Protein AF-A0A381YJD2-F1 (afdb_monomer_lite)

Organism: NCBI:txid408172

Secondary structure (DSSP, 8-state):
------SS-HHHHPPPTTSPPPP--HHHHHHHHHHHHHHHHHHHTT---EEEE-THHHHTTTHHHHHHHHHTTS-SEEEE-HHHHHHHHHHHHH--

Foldseek 3Di:
DDDPDDPDFLVRQADDLPDDDDDDDPVVVVVVVVVQVVLVVCVVVVHAAEEEDELVCVVNRCPNVVVVCCVVVSHVYYHYDPNNVVSVCCCVPVSD

Structure (mmCIF, N/CA/C/O backbone):
data_AF-A0A381YJD2-F1
#
_entry.id   AF-A0A381YJD2-F1
#
loop_
_atom_site.group_PDB
_atom_site.id
_atom_site.type_symbol
_atom_site.label_atom_id
_atom_site.label_alt_id
_atom_site.label_comp_id
_atom_site.label_asym_id
_atom_site.label_entity_id
_atom_site.lab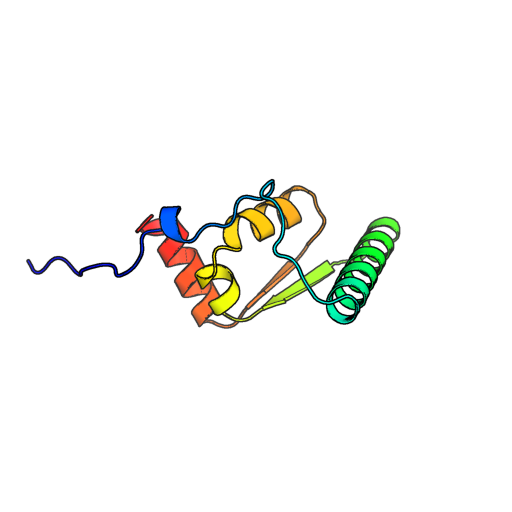el_seq_id
_atom_site.pdbx_PDB_ins_code
_atom_site.Cartn_x
_atom_site.Cartn_y
_atom_site.Cartn_z
_atom_site.occupancy
_atom_site.B_iso_or_equiv
_atom_site.auth_seq_id
_atom_site.auth_comp_id
_atom_site.auth_asym_id
_atom_site.auth_atom_id
_atom_site.pdbx_PDB_model_num
ATOM 1 N N . MET A 1 1 ? 14.271 -8.211 -36.587 1.00 37.06 1 MET A N 1
ATOM 2 C CA . MET A 1 1 ? 13.516 -7.585 -35.478 1.00 37.06 1 MET A CA 1
ATOM 3 C C . MET A 1 1 ? 14.471 -7.344 -34.320 1.00 37.06 1 MET A C 1
ATOM 5 O O . MET A 1 1 ? 15.051 -8.302 -33.823 1.00 37.06 1 MET A O 1
ATOM 9 N N . ALA A 1 2 ? 14.711 -6.085 -33.953 1.00 48.81 2 ALA A N 1
ATOM 10 C CA . ALA A 1 2 ? 15.603 -5.740 -32.849 1.00 48.81 2 ALA A CA 1
ATOM 11 C C . ALA A 1 2 ? 14.922 -6.091 -31.516 1.00 48.81 2 ALA A C 1
ATOM 13 O O . ALA A 1 2 ? 13.892 -5.513 -31.177 1.00 48.81 2 ALA A O 1
ATOM 14 N N . LYS A 1 3 ? 15.463 -7.067 -30.776 1.00 48.16 3 LYS A N 1
ATOM 15 C CA . LYS A 1 3 ? 15.010 -7.356 -29.410 1.00 48.16 3 LYS A CA 1
ATOM 16 C C . LYS A 1 3 ? 15.447 -6.199 -28.510 1.00 48.16 3 LYS A C 1
ATOM 18 O O . LYS A 1 3 ? 16.644 -5.945 -28.382 1.00 48.16 3 LYS A O 1
ATOM 23 N N . ARG A 1 4 ? 14.485 -5.499 -27.903 1.00 54.66 4 ARG A N 1
ATOM 24 C CA . ARG A 1 4 ? 14.745 -4.489 -26.868 1.00 54.66 4 ARG A CA 1
ATOM 25 C C . ARG A 1 4 ? 15.437 -5.197 -25.698 1.00 54.66 4 ARG A C 1
ATOM 27 O O . ARG A 1 4 ? 14.902 -6.166 -25.166 1.00 54.66 4 ARG A O 1
ATOM 34 N N . LYS A 1 5 ? 16.648 -4.764 -25.347 1.00 45.09 5 LYS A N 1
ATOM 35 C CA . LYS A 1 5 ? 17.35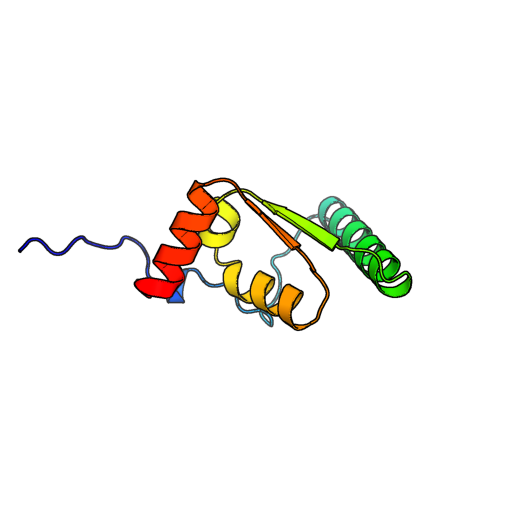2 -5.235 -24.148 1.00 45.09 5 LYS A CA 1
ATOM 36 C C . LYS A 1 5 ? 16.643 -4.627 -22.935 1.00 45.09 5 LYS A C 1
ATOM 38 O O . LYS A 1 5 ? 16.715 -3.413 -22.761 1.00 45.09 5 LYS A O 1
ATOM 43 N N . SER A 1 6 ? 15.935 -5.447 -22.159 1.00 52.66 6 SER A N 1
ATOM 44 C CA . SER A 1 6 ? 15.475 -5.040 -20.827 1.00 52.66 6 SER A CA 1
ATOM 45 C C . SER A 1 6 ? 16.702 -4.931 -19.920 1.00 52.66 6 SER A C 1
ATOM 47 O O . SER A 1 6 ? 17.605 -5.763 -20.015 1.00 52.66 6 SER A O 1
ATOM 49 N N . LEU A 1 7 ? 16.791 -3.857 -19.137 1.00 57.16 7 LEU A N 1
ATOM 50 C CA . LEU A 1 7 ? 17.952 -3.555 -18.285 1.00 57.16 7 LEU A CA 1
ATOM 51 C C . LEU A 1 7 ? 17.852 -4.209 -16.896 1.00 57.16 7 LEU A C 1
ATOM 53 O O . LEU A 1 7 ? 18.807 -4.125 -16.132 1.00 57.16 7 LEU A O 1
ATOM 57 N N . SER A 1 8 ? 16.723 -4.846 -16.583 1.00 50.56 8 SER A N 1
ATOM 58 C CA . SER A 1 8 ? 16.448 -5.492 -15.298 1.00 50.56 8 SER A CA 1
ATOM 59 C C . SER A 1 8 ? 15.269 -6.449 -15.442 1.00 50.56 8 SER A C 1
ATOM 61 O O . SER A 1 8 ? 14.261 -6.051 -16.022 1.00 50.56 8 SER A O 1
ATOM 63 N N . THR A 1 9 ? 15.375 -7.666 -14.917 1.00 57.06 9 THR A N 1
ATOM 64 C CA . THR A 1 9 ? 14.252 -8.618 -14.854 1.00 57.06 9 THR A CA 1
ATOM 65 C C . THR A 1 9 ? 13.435 -8.419 -13.578 1.00 57.06 9 THR A C 1
ATOM 67 O O . THR A 1 9 ? 13.912 -7.848 -12.597 1.00 57.06 9 THR A O 1
ATOM 70 N N . VAL A 1 10 ? 12.174 -8.851 -13.585 1.00 57.81 10 VAL A N 1
ATOM 71 C CA . VAL A 1 10 ? 11.251 -8.684 -12.448 1.00 57.81 10 VAL A CA 1
ATOM 72 C C . VAL A 1 10 ? 11.782 -9.409 -11.215 1.00 57.81 10 VAL A C 1
ATOM 74 O O . VAL A 1 10 ? 11.778 -8.860 -10.115 1.00 57.81 10 VAL A O 1
ATOM 77 N N . GLU A 1 11 ? 12.335 -10.600 -11.414 1.00 56.91 11 GLU A N 1
ATOM 78 C CA . GLU A 1 11 ? 12.920 -11.432 -10.368 1.00 56.91 11 GLU A CA 1
ATOM 79 C C . GLU A 1 11 ? 14.144 -10.787 -9.696 1.00 56.91 11 GLU A C 1
ATOM 81 O O . GLU A 1 11 ? 14.404 -11.063 -8.529 1.00 56.91 11 GLU A O 1
ATOM 86 N N . GLU A 1 12 ? 14.873 -9.906 -10.390 1.00 60.69 12 GLU A N 1
ATOM 87 C CA . GLU A 1 12 ? 16.041 -9.195 -9.840 1.00 60.69 12 GLU A CA 1
ATOM 88 C C . GLU A 1 12 ? 15.662 -8.014 -8.937 1.00 60.69 12 GLU A C 1
ATOM 90 O O . GLU A 1 12 ? 16.496 -7.537 -8.166 1.00 60.69 12 GLU A O 1
ATOM 95 N N . ILE A 1 13 ? 14.428 -7.517 -9.040 1.00 69.19 13 ILE A N 1
ATOM 96 C CA . ILE A 1 13 ? 13.998 -6.283 -8.375 1.00 69.19 13 ILE A CA 1
ATOM 97 C C . ILE A 1 13 ? 13.073 -6.570 -7.189 1.00 69.19 13 ILE A C 1
ATOM 99 O O . ILE A 1 13 ? 13.110 -5.830 -6.207 1.00 69.19 13 ILE A O 1
ATOM 103 N N . LEU A 1 14 ? 12.231 -7.606 -7.266 1.00 81.00 14 LEU A N 1
ATOM 104 C CA . LEU A 1 14 ? 11.194 -7.853 -6.263 1.00 81.00 14 LEU A CA 1
ATOM 105 C C . LEU A 1 14 ? 11.765 -8.067 -4.856 1.00 81.00 14 LEU A C 1
ATOM 107 O O . LEU A 1 14 ? 12.630 -8.909 -4.621 1.00 81.00 14 LEU A O 1
ATOM 111 N N . VAL A 1 15 ? 11.194 -7.343 -3.892 1.00 84.94 15 VAL A N 1
ATOM 112 C CA . VAL A 1 15 ? 11.504 -7.516 -2.474 1.00 84.94 15 VAL A CA 1
ATOM 113 C C . VAL A 1 15 ? 10.546 -8.559 -1.886 1.00 84.94 15 VAL A C 1
ATOM 115 O O . VAL A 1 15 ? 9.326 -8.365 -1.939 1.00 84.94 15 VAL A O 1
ATOM 118 N N . PRO A 1 16 ? 11.049 -9.667 -1.309 1.00 86.75 16 PRO A N 1
ATOM 119 C CA . PRO A 1 16 ? 10.194 -10.684 -0.710 1.00 86.75 16 PRO A CA 1
ATOM 120 C C . PRO A 1 16 ? 9.545 -10.170 0.583 1.00 86.75 16 PRO A C 1
ATOM 122 O O . PRO A 1 16 ? 10.203 -9.569 1.428 1.00 86.75 16 PRO A O 1
ATOM 125 N N . VAL A 1 17 ? 8.261 -10.485 0.781 1.00 85.12 17 VAL A N 1
ATOM 126 C CA . VAL A 1 17 ? 7.455 -10.054 1.947 1.00 85.12 17 VAL A CA 1
ATOM 127 C C . VAL A 1 17 ? 8.026 -10.548 3.287 1.00 85.12 17 VAL A C 1
ATOM 129 O O . VAL A 1 17 ? 7.845 -9.898 4.310 1.00 85.12 17 VAL A O 1
ATOM 132 N N . GLY A 1 18 ? 8.721 -11.690 3.282 1.00 83.81 18 GLY A N 1
ATOM 133 C CA . GLY A 1 18 ? 9.348 -12.291 4.466 1.00 83.81 18 GLY A CA 1
ATOM 134 C C . GLY A 1 18 ? 10.865 -12.098 4.561 1.00 83.81 18 GLY A C 1
ATOM 135 O O . GLY A 1 18 ? 11.494 -12.764 5.379 1.00 83.81 18 GLY A O 1
ATOM 136 N N . GLY A 1 19 ? 11.465 -11.263 3.707 1.00 84.12 19 GLY A N 1
ATOM 137 C CA . GLY A 1 19 ? 12.898 -10.967 3.781 1.00 84.12 19 GLY A CA 1
ATOM 138 C C . GLY A 1 19 ? 13.255 -10.152 5.025 1.00 84.12 19 GLY A C 1
ATOM 139 O O . GLY A 1 19 ? 12.415 -9.425 5.558 1.00 84.12 19 GLY A O 1
ATOM 140 N N . GLU A 1 20 ? 14.509 -10.240 5.480 1.00 87.12 20 GLU A N 1
ATOM 141 C CA . GLU A 1 20 ? 14.973 -9.343 6.539 1.00 87.12 20 GLU A CA 1
ATOM 142 C C . GLU A 1 20 ? 14.948 -7.885 6.047 1.00 87.12 20 GLU A C 1
ATOM 144 O O . GLU A 1 20 ? 15.524 -7.575 4.998 1.00 87.12 20 GLU A O 1
ATOM 149 N N . PRO A 1 21 ? 14.287 -6.970 6.777 1.00 87.44 21 PRO A N 1
ATOM 150 C CA . PRO A 1 21 ? 14.255 -5.570 6.396 1.00 87.44 21 PRO A CA 1
ATOM 151 C C . PRO A 1 21 ? 15.638 -4.941 6.562 1.00 87.44 21 PRO A C 1
ATOM 153 O O . PRO A 1 21 ? 16.355 -5.209 7.527 1.00 87.44 21 PRO A O 1
ATOM 156 N N . ALA A 1 22 ? 15.989 -4.039 5.644 1.00 87.81 22 ALA A N 1
ATOM 157 C CA . ALA A 1 22 ? 17.230 -3.282 5.736 1.00 87.81 22 ALA A CA 1
ATOM 158 C C . ALA A 1 22 ? 17.318 -2.512 7.066 1.00 87.81 22 ALA A C 1
ATOM 160 O O . ALA A 1 22 ? 16.325 -1.980 7.575 1.00 87.81 22 ALA A O 1
ATOM 161 N N . ALA A 1 23 ? 18.530 -2.417 7.617 1.00 93.31 23 ALA A N 1
ATOM 162 C CA . ALA A 1 23 ? 18.771 -1.602 8.796 1.00 93.31 23 ALA A CA 1
ATOM 163 C C . ALA A 1 23 ? 18.466 -0.126 8.488 1.00 93.31 23 ALA A C 1
ATOM 165 O O . ALA A 1 23 ? 18.954 0.442 7.513 1.00 93.31 23 ALA A O 1
ATOM 166 N N . ILE A 1 24 ? 17.662 0.494 9.349 1.00 96.19 24 ILE A N 1
ATOM 167 C CA . ILE A 1 24 ? 17.263 1.900 9.260 1.00 96.19 24 ILE A CA 1
ATOM 168 C C . ILE A 1 24 ? 17.656 2.630 10.541 1.00 96.19 24 ILE A C 1
ATOM 170 O O . ILE A 1 24 ? 17.804 2.011 11.596 1.00 96.19 24 ILE A O 1
ATOM 174 N N . SER A 1 25 ? 17.811 3.953 10.462 1.00 97.12 25 SER A N 1
ATOM 175 C CA . SER A 1 25 ? 18.094 4.773 11.643 1.00 97.12 25 SER A CA 1
ATOM 176 C C . SER A 1 25 ? 16.964 4.676 12.676 1.00 97.12 25 SER A C 1
ATOM 178 O O . SER A 1 25 ? 15.805 4.443 12.328 1.00 97.12 25 SER A O 1
ATOM 180 N N . GLY A 1 26 ? 17.282 4.909 13.954 1.00 96.81 26 GLY A N 1
ATOM 181 C CA . GLY A 1 26 ? 16.276 4.908 15.024 1.00 96.81 26 GLY A CA 1
ATOM 182 C C . GLY A 1 26 ? 15.153 5.926 14.791 1.00 96.81 26 GLY A C 1
ATOM 183 O O . GLY A 1 26 ? 13.991 5.637 15.059 1.00 96.81 26 GLY A O 1
ATOM 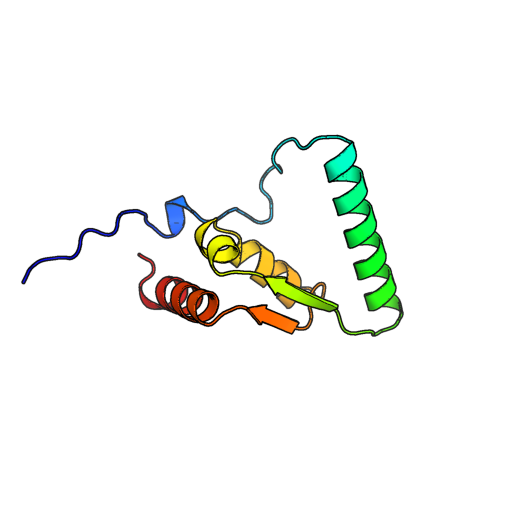184 N N . GLN A 1 27 ? 15.478 7.081 14.202 1.00 97.31 27 GLN A N 1
ATOM 185 C CA . GLN A 1 27 ? 14.488 8.093 13.829 1.00 97.31 27 GLN A CA 1
ATOM 186 C C . GLN A 1 27 ? 13.527 7.589 12.745 1.00 97.31 27 GLN A C 1
ATOM 188 O O . GLN A 1 27 ? 12.316 7.752 12.883 1.00 97.31 27 GLN A O 1
ATOM 193 N N . LEU A 1 28 ? 14.047 6.958 11.686 1.00 96.12 28 LEU A N 1
ATOM 194 C CA . LEU A 1 28 ? 13.201 6.397 10.631 1.00 96.12 28 LEU A CA 1
ATOM 195 C C . LEU A 1 28 ? 12.358 5.234 11.167 1.00 96.12 28 LEU A C 1
ATOM 197 O O . LEU A 1 28 ? 11.187 5.115 10.818 1.00 96.12 28 LEU A O 1
ATOM 201 N N . ARG A 1 29 ? 12.912 4.419 12.074 1.00 96.94 29 ARG A N 1
ATOM 202 C CA . ARG A 1 29 ? 12.163 3.350 12.746 1.00 96.94 29 ARG A CA 1
ATOM 203 C C . ARG A 1 29 ? 10.974 3.893 13.533 1.00 96.94 29 ARG A C 1
ATOM 205 O O . ARG A 1 29 ? 9.866 3.424 13.317 1.00 96.94 29 ARG A O 1
ATOM 212 N N . ALA A 1 30 ? 11.176 4.939 14.332 1.00 97.69 30 ALA A N 1
ATOM 213 C CA . ALA A 1 30 ? 10.090 5.572 15.078 1.00 97.69 30 ALA A CA 1
ATOM 214 C C . ALA A 1 30 ? 8.969 6.103 14.161 1.00 97.69 30 ALA A C 1
ATOM 216 O O . ALA A 1 30 ? 7.792 6.001 14.497 1.00 97.69 30 ALA A O 1
ATOM 217 N N . GLN A 1 31 ? 9.312 6.636 12.982 1.00 98.00 31 GLN A N 1
ATOM 218 C CA . GLN A 1 31 ? 8.316 7.068 11.993 1.00 98.00 31 GLN A CA 1
ATOM 219 C C . GLN A 1 31 ? 7.536 5.888 11.401 1.00 98.00 31 GLN A C 1
ATOM 221 O O . GLN A 1 31 ? 6.317 5.975 11.247 1.00 98.00 31 GLN A O 1
ATOM 226 N N . VAL A 1 32 ? 8.221 4.787 11.081 1.00 96.38 32 VAL A N 1
ATOM 227 C CA . VAL A 1 32 ? 7.588 3.557 10.581 1.00 96.38 32 VAL A CA 1
ATOM 228 C C . VAL A 1 32 ? 6.647 2.967 11.631 1.00 96.38 32 VAL A C 1
ATOM 230 O O . VAL A 1 32 ? 5.502 2.654 11.302 1.00 96.38 32 VAL A O 1
ATOM 233 N N . ASP A 1 33 ? 7.088 2.880 12.886 1.00 97.31 33 ASP A N 1
ATOM 234 C CA . ASP A 1 33 ? 6.284 2.359 13.995 1.00 97.31 33 ASP A CA 1
ATOM 235 C C . ASP A 1 33 ? 5.031 3.212 14.211 1.00 97.31 33 ASP A C 1
ATOM 237 O O . ASP A 1 33 ? 3.919 2.680 14.258 1.00 97.31 33 ASP A O 1
ATOM 241 N N . HIS A 1 34 ? 5.184 4.540 14.206 1.00 98.25 34 HIS A N 1
ATOM 242 C CA . HIS A 1 34 ? 4.058 5.464 14.313 1.00 98.25 34 HIS A CA 1
ATOM 243 C C . HIS A 1 34 ? 3.045 5.294 13.167 1.00 98.25 34 HIS A C 1
ATOM 245 O O . HIS A 1 34 ? 1.833 5.262 13.392 1.00 98.25 34 HIS A O 1
ATOM 251 N N . CYS A 1 35 ? 3.514 5.143 11.924 1.00 97.44 35 CYS A N 1
ATOM 252 C CA . CYS A 1 35 ? 2.639 4.847 10.788 1.00 97.44 35 CYS A CA 1
ATOM 253 C C . CYS A 1 35 ? 1.907 3.509 10.968 1.00 97.44 35 CYS A C 1
ATOM 255 O O . CYS A 1 35 ? 0.699 3.436 10.735 1.00 97.44 35 CYS A O 1
ATOM 257 N N . ALA A 1 36 ? 2.606 2.463 11.414 1.00 97.38 36 ALA A N 1
ATOM 258 C CA . ALA A 1 36 ? 2.021 1.144 11.627 1.00 97.38 36 ALA A CA 1
ATOM 259 C C . ALA A 1 36 ? 0.941 1.155 12.725 1.00 97.38 36 ALA A C 1
ATOM 261 O O . ALA A 1 36 ? -0.107 0.529 12.562 1.00 97.38 36 ALA A O 1
ATOM 262 N N . GLU A 1 37 ? 1.156 1.884 13.822 1.00 98.50 37 GLU A N 1
ATOM 263 C CA . GLU A 1 37 ? 0.150 2.103 14.872 1.00 98.50 37 GLU A CA 1
ATOM 264 C C . GLU A 1 37 ? -1.101 2.788 14.323 1.00 98.50 37 GLU A C 1
ATOM 266 O O . GLU A 1 37 ? -2.210 2.285 14.500 1.00 98.50 37 GLU A O 1
ATOM 271 N N . ARG A 1 38 ? -0.938 3.871 13.555 1.00 98.25 38 ARG A N 1
ATOM 272 C CA . ARG A 1 38 ? -2.074 4.577 12.945 1.00 98.25 38 ARG A CA 1
ATOM 273 C C . ARG A 1 38 ? -2.876 3.699 11.988 1.00 98.25 38 ARG A C 1
ATOM 275 O O . ARG A 1 38 ? -4.098 3.820 11.936 1.00 98.25 38 ARG A O 1
ATOM 282 N N . ILE A 1 39 ? -2.209 2.823 11.236 1.00 98.19 39 ILE A N 1
ATOM 283 C CA . ILE A 1 39 ? -2.877 1.856 10.356 1.00 98.19 39 ILE A CA 1
ATOM 284 C C . ILE A 1 39 ? -3.682 0.851 11.190 1.00 98.19 39 ILE A C 1
ATOM 286 O O . ILE A 1 39 ? -4.843 0.592 10.871 1.00 98.19 39 ILE A O 1
ATOM 290 N N . ARG A 1 40 ? -3.113 0.313 12.279 1.00 98.12 40 ARG A N 1
ATOM 291 C CA . ARG A 1 40 ? -3.836 -0.587 13.198 1.00 98.12 40 ARG A CA 1
ATOM 292 C C . ARG A 1 40 ? -5.071 0.098 13.783 1.00 98.12 40 ARG A C 1
ATOM 294 O O . ARG A 1 40 ? -6.155 -0.475 13.726 1.00 98.12 40 ARG A O 1
ATOM 301 N N . ASP A 1 41 ? -4.934 1.334 14.250 1.00 98.31 41 ASP A N 1
ATOM 302 C CA . ASP A 1 41 ? -6.041 2.119 14.803 1.00 98.31 41 ASP A CA 1
ATOM 303 C C . ASP A 1 41 ? -7.130 2.437 13.775 1.00 98.31 41 ASP A C 1
ATOM 305 O O . ASP A 1 41 ? -8.317 2.444 14.098 1.00 98.31 41 ASP A O 1
ATOM 309 N N . ALA A 1 42 ? -6.753 2.723 12.529 1.00 98.00 42 ALA A N 1
ATOM 310 C CA . ALA A 1 42 ? -7.722 2.921 11.456 1.00 98.00 42 ALA A CA 1
ATOM 311 C C . ALA A 1 42 ? -8.519 1.632 11.209 1.00 98.00 42 ALA A C 1
ATOM 313 O O . ALA A 1 42 ? -9.746 1.673 11.113 1.00 98.00 42 ALA A O 1
ATOM 314 N N . ARG A 1 43 ? -7.840 0.478 11.202 1.00 96.75 43 ARG A N 1
ATOM 315 C CA . ARG A 1 43 ? -8.483 -0.829 11.025 1.00 96.75 43 ARG A CA 1
ATOM 316 C C . ARG A 1 43 ? -9.445 -1.177 12.154 1.00 96.75 43 ARG A C 1
ATOM 318 O O . ARG A 1 43 ? -10.546 -1.636 11.863 1.00 96.75 43 ARG A O 1
ATOM 325 N N . THR A 1 44 ? -9.077 -0.949 13.417 1.00 97.31 44 THR A N 1
ATOM 326 C CA . THR A 1 44 ? -9.977 -1.230 14.557 1.00 97.31 44 THR A CA 1
ATOM 327 C C . THR A 1 44 ? -11.251 -0.388 14.508 1.00 97.31 44 THR A C 1
ATOM 329 O O . THR A 1 44 ? -12.290 -0.815 15.005 1.00 97.31 44 THR A O 1
ATOM 332 N N . LYS A 1 45 ? -11.195 0.778 13.858 1.00 97.81 45 LYS A N 1
ATOM 333 C CA . LYS A 1 45 ? -12.331 1.686 13.644 1.00 97.81 45 LYS A CA 1
ATOM 334 C C . LYS A 1 45 ? -13.099 1.418 12.344 1.00 97.81 45 LYS A C 1
ATOM 336 O O . LYS A 1 45 ? -14.042 2.147 12.054 1.00 97.81 45 LYS A O 1
AT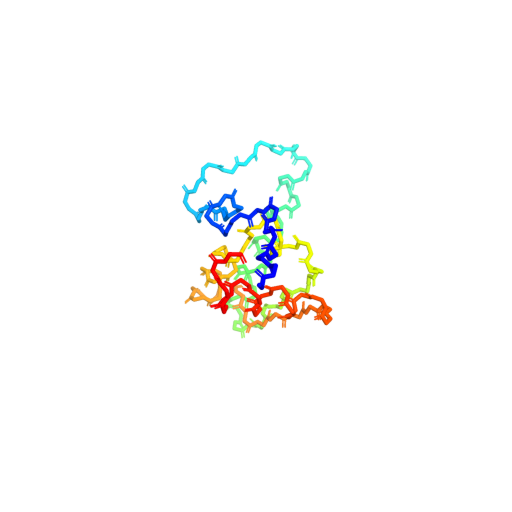OM 341 N N . GLY A 1 46 ? -12.693 0.431 11.541 1.00 96.62 46 GLY A N 1
ATOM 342 C CA . GLY A 1 46 ? -13.268 0.189 10.212 1.00 96.62 46 GLY A CA 1
ATOM 343 C C . GLY A 1 46 ? -13.023 1.329 9.213 1.00 96.62 46 GLY A C 1
ATOM 344 O O . GLY A 1 46 ? -13.759 1.462 8.239 1.00 96.62 46 GLY A O 1
ATOM 345 N N . ALA A 1 47 ? -12.020 2.176 9.458 1.00 97.69 47 ALA A N 1
ATOM 346 C CA . ALA A 1 47 ? -11.680 3.299 8.596 1.00 97.69 47 ALA A CA 1
ATOM 347 C C . ALA A 1 47 ? -10.822 2.860 7.399 1.00 97.69 47 ALA A C 1
ATOM 349 O O . ALA A 1 47 ? -10.080 1.877 7.450 1.00 97.69 47 ALA A O 1
ATOM 350 N N . THR A 1 48 ? -10.891 3.629 6.314 1.00 97.12 48 THR A N 1
ATOM 351 C CA . THR A 1 48 ? -10.084 3.399 5.112 1.00 97.12 48 THR A CA 1
ATOM 352 C C . THR A 1 48 ? -8.617 3.757 5.336 1.00 97.12 48 THR A C 1
ATOM 354 O O . THR A 1 48 ? -8.317 4.784 5.947 1.00 97.12 48 THR A O 1
ATOM 357 N N . VAL A 1 49 ? -7.708 2.973 4.749 1.00 98.06 49 VAL A N 1
ATOM 358 C CA . VAL A 1 49 ? -6.267 3.250 4.734 1.00 98.06 49 VAL A CA 1
ATOM 359 C C . VAL A 1 49 ? -5.809 3.340 3.284 1.00 98.06 49 VAL A C 1
ATOM 361 O O . VAL A 1 49 ? -5.832 2.352 2.552 1.00 98.06 49 VAL A O 1
ATOM 364 N N . MET A 1 50 ? -5.410 4.538 2.866 1.00 97.19 50 MET A N 1
ATOM 365 C CA . MET A 1 50 ? -4.980 4.818 1.501 1.00 97.19 50 MET A CA 1
ATOM 366 C C . MET A 1 50 ? -3.479 5.082 1.462 1.00 97.19 50 MET A C 1
ATOM 368 O O . MET A 1 50 ? -2.984 5.933 2.202 1.00 97.19 50 MET A O 1
ATOM 372 N N . LEU A 1 51 ? -2.769 4.385 0.576 1.00 96.88 51 LEU A N 1
ATOM 373 C CA . LEU A 1 51 ? -1.368 4.674 0.284 1.00 96.88 51 LEU A CA 1
ATOM 374 C C . LEU A 1 51 ? -1.268 5.491 -1.003 1.00 96.88 51 LEU A C 1
ATOM 376 O O . LEU A 1 51 ? -1.766 5.077 -2.049 1.00 96.88 51 LEU A O 1
ATOM 380 N N . ILE A 1 52 ? -0.581 6.630 -0.929 1.00 95.12 52 ILE A N 1
ATOM 381 C CA . ILE A 1 52 ? -0.267 7.468 -2.088 1.00 95.12 52 ILE A CA 1
ATOM 382 C C . ILE A 1 52 ? 1.233 7.366 -2.360 1.00 95.12 52 ILE A C 1
ATOM 384 O O . ILE A 1 52 ? 2.036 7.652 -1.472 1.00 95.12 52 ILE A O 1
ATOM 388 N N . TYR A 1 53 ? 1.622 6.958 -3.567 1.00 93.19 53 TYR A N 1
ATOM 389 C CA . TYR A 1 53 ? 3.028 6.732 -3.915 1.00 93.19 53 TYR A CA 1
ATOM 390 C C . TYR A 1 53 ? 3.358 7.115 -5.362 1.00 93.19 53 TYR A C 1
ATOM 392 O O . TYR A 1 53 ? 2.499 7.127 -6.240 1.00 93.19 53 TYR A O 1
ATOM 400 N N . GLY A 1 54 ? 4.631 7.411 -5.635 1.00 89.00 54 GLY A N 1
ATOM 401 C CA . GLY A 1 54 ? 5.134 7.622 -6.997 1.00 89.00 54 GLY A CA 1
ATOM 402 C C . GLY A 1 54 ? 5.665 6.337 -7.643 1.00 89.00 54 GLY A C 1
ATOM 403 O O . GLY A 1 54 ? 6.056 5.402 -6.947 1.00 89.00 54 GLY A O 1
ATOM 404 N N . ALA A 1 55 ? 5.767 6.324 -8.975 1.00 84.19 55 ALA A N 1
ATOM 405 C CA . ALA A 1 55 ? 6.161 5.168 -9.795 1.00 84.19 55 ALA A CA 1
ATOM 406 C C . ALA A 1 55 ? 7.443 4.411 -9.383 1.00 84.19 55 ALA A C 1
ATOM 408 O O . ALA A 1 55 ? 7.619 3.248 -9.748 1.00 84.19 55 ALA A O 1
ATOM 409 N N . HIS A 1 56 ? 8.353 5.048 -8.639 1.00 86.00 56 HIS A N 1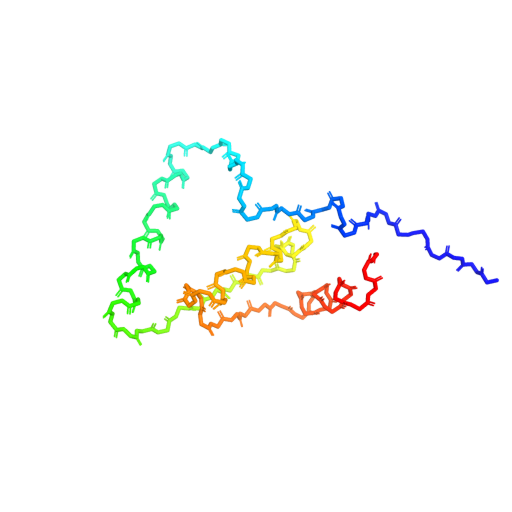
ATOM 410 C CA . HIS A 1 56 ? 9.585 4.409 -8.173 1.00 86.00 56 HIS A CA 1
ATOM 411 C C . HIS A 1 56 ? 9.357 3.338 -7.105 1.00 86.00 56 HIS A C 1
ATOM 413 O O . HIS A 1 56 ? 10.211 2.476 -6.947 1.00 86.00 56 HIS A O 1
ATOM 419 N N . LEU A 1 57 ? 8.222 3.348 -6.399 1.00 89.06 57 LEU A N 1
ATOM 420 C CA . LEU A 1 57 ? 7.939 2.322 -5.395 1.00 89.06 57 LEU A CA 1
ATOM 421 C C . LEU A 1 57 ? 7.861 0.925 -6.035 1.00 89.06 57 LEU A C 1
ATOM 423 O O . LEU A 1 57 ? 8.506 -0.010 -5.567 1.00 89.06 57 LEU A O 1
ATOM 427 N N . ILE A 1 58 ? 7.139 0.817 -7.153 1.00 85.88 58 ILE A N 1
ATOM 428 C CA . ILE A 1 58 ? 7.017 -0.425 -7.927 1.00 85.88 58 ILE A CA 1
ATOM 429 C C . ILE A 1 58 ? 8.351 -0.783 -8.585 1.00 85.88 58 ILE A C 1
ATOM 431 O O . ILE A 1 58 ? 8.804 -1.917 -8.472 1.00 85.88 58 ILE A O 1
ATOM 435 N N . LYS A 1 59 ? 9.039 0.204 -9.177 1.00 78.44 59 LYS A N 1
ATOM 436 C CA . LYS A 1 59 ? 10.371 0.014 -9.778 1.00 78.44 59 LYS A CA 1
ATOM 437 C C . LYS A 1 59 ? 11.422 -0.487 -8.777 1.00 78.44 59 LYS A C 1
ATOM 439 O O . LYS A 1 59 ? 12.386 -1.119 -9.183 1.00 78.44 59 LYS A O 1
ATOM 444 N N . ASN A 1 60 ? 11.248 -0.201 -7.490 1.00 85.81 60 ASN A N 1
ATOM 445 C CA . ASN A 1 60 ? 12.134 -0.662 -6.423 1.00 85.81 60 ASN A CA 1
ATOM 446 C C . ASN A 1 60 ? 11.677 -1.998 -5.806 1.00 85.81 60 ASN A C 1
ATOM 448 O O . ASN A 1 60 ? 12.183 -2.381 -4.755 1.00 85.81 60 ASN A O 1
ATOM 452 N N . GLY A 1 61 ? 10.709 -2.688 -6.419 1.00 86.69 61 GLY A N 1
ATOM 453 C CA . GLY A 1 61 ? 10.359 -4.065 -6.066 1.00 86.69 61 GLY A CA 1
ATOM 454 C C . GLY A 1 61 ? 9.306 -4.235 -4.988 1.00 86.69 61 GLY A C 1
ATOM 455 O O . GLY A 1 61 ? 9.098 -5.351 -4.519 1.00 86.69 61 GLY A O 1
ATOM 456 N N . ALA A 1 62 ? 8.614 -3.167 -4.595 1.00 90.62 62 ALA A N 1
ATOM 457 C CA . ALA A 1 62 ? 7.628 -3.233 -3.520 1.00 90.62 62 ALA A CA 1
ATOM 458 C C . ALA A 1 62 ? 6.287 -3.876 -3.928 1.00 90.62 62 ALA A C 1
ATOM 460 O O . ALA A 1 62 ? 5.387 -3.937 -3.095 1.00 90.62 62 ALA A O 1
ATOM 461 N N . ALA A 1 63 ? 6.134 -4.346 -5.172 1.00 89.94 63 ALA A N 1
ATOM 462 C CA . ALA A 1 63 ? 4.873 -4.892 -5.682 1.00 89.94 63 ALA A CA 1
ATOM 463 C C . ALA A 1 63 ? 4.310 -6.005 -4.776 1.00 89.94 63 ALA A C 1
ATOM 465 O O . ALA A 1 63 ? 3.196 -5.880 -4.278 1.00 89.94 63 ALA A O 1
ATOM 466 N N . LEU A 1 64 ? 5.124 -7.012 -4.425 1.00 90.94 64 LEU A N 1
ATOM 467 C CA . LEU A 1 64 ? 4.693 -8.108 -3.542 1.00 90.94 64 LEU A CA 1
ATOM 468 C C . LEU A 1 64 ? 4.320 -7.639 -2.127 1.00 90.94 64 LEU A C 1
ATOM 470 O O . LEU A 1 64 ? 3.455 -8.226 -1.477 1.00 90.94 64 LEU A O 1
ATOM 474 N N . ILE A 1 65 ? 4.973 -6.583 -1.634 1.00 93.06 65 ILE A N 1
ATOM 475 C CA . ILE A 1 65 ? 4.664 -5.992 -0.328 1.00 93.06 65 ILE A CA 1
ATOM 476 C C . ILE A 1 65 ? 3.295 -5.312 -0.389 1.00 93.06 65 ILE A C 1
ATOM 478 O O . ILE A 1 65 ? 2.476 -5.513 0.506 1.00 93.06 65 ILE A O 1
ATOM 482 N N . LEU A 1 66 ? 3.024 -4.538 -1.444 1.00 94.00 66 LEU A N 1
ATOM 483 C CA . LEU A 1 66 ? 1.727 -3.889 -1.642 1.00 94.00 66 LEU A CA 1
ATOM 484 C C . LEU A 1 66 ? 0.604 -4.914 -1.798 1.00 94.00 66 LEU A C 1
ATOM 486 O O . LEU A 1 66 ? -0.416 -4.782 -1.120 1.00 94.00 66 LEU A O 1
ATOM 490 N N . ASP A 1 67 ? 0.824 -5.960 -2.594 1.00 92.94 67 ASP A N 1
ATOM 491 C CA . ASP A 1 67 ? -0.123 -7.066 -2.754 1.00 92.94 67 ASP A CA 1
ATOM 492 C C . ASP A 1 67 ? -0.441 -7.717 -1.410 1.00 92.94 67 ASP A C 1
ATOM 494 O O . ASP A 1 67 ? -1.608 -7.905 -1.063 1.00 92.94 67 ASP A O 1
ATOM 498 N N . ASN A 1 68 ? 0.583 -8.004 -0.601 1.00 95.06 68 ASN A N 1
ATOM 499 C CA . ASN A 1 68 ? 0.384 -8.588 0.719 1.00 95.06 68 ASN A CA 1
ATOM 500 C C . ASN A 1 68 ? -0.398 -7.655 1.655 1.00 95.06 68 ASN A C 1
ATOM 502 O O . ASN A 1 68 ? -1.298 -8.108 2.368 1.00 95.06 68 ASN A O 1
ATOM 506 N N . LEU A 1 69 ? -0.085 -6.359 1.649 1.00 95.88 69 LEU A N 1
ATOM 507 C CA . LEU A 1 69 ? -0.773 -5.379 2.482 1.00 95.88 69 LEU A CA 1
ATOM 508 C C . LEU A 1 69 ? -2.245 -5.225 2.081 1.00 95.88 69 LEU A C 1
ATOM 510 O O . LEU A 1 69 ? -3.098 -5.127 2.964 1.00 95.88 69 LEU A O 1
ATOM 514 N N . ILE A 1 70 ? -2.564 -5.249 0.788 1.00 95.62 70 ILE A N 1
ATOM 515 C CA . ILE A 1 70 ? -3.950 -5.190 0.301 1.00 95.62 70 ILE A CA 1
ATOM 516 C C . ILE A 1 70 ? -4.690 -6.490 0.613 1.00 95.62 70 ILE A C 1
ATOM 518 O O . ILE A 1 70 ? -5.765 -6.449 1.211 1.00 95.62 70 ILE A O 1
ATOM 522 N N . ALA A 1 71 ? -4.104 -7.646 0.286 1.00 95.50 71 ALA A N 1
ATOM 523 C CA . ALA A 1 71 ? -4.729 -8.954 0.491 1.00 95.50 71 ALA A CA 1
ATOM 524 C C . ALA A 1 71 ? -5.083 -9.220 1.965 1.00 95.50 71 ALA A C 1
ATOM 526 O O . ALA A 1 71 ? -6.080 -9.876 2.257 1.00 95.50 71 ALA A O 1
ATOM 527 N N . ASN A 1 72 ? -4.298 -8.676 2.900 1.00 95.94 72 ASN A N 1
ATOM 528 C CA . ASN A 1 72 ? -4.526 -8.806 4.344 1.00 95.94 72 ASN A CA 1
ATOM 529 C C . ASN A 1 72 ? -5.285 -7.612 4.967 1.00 95.94 72 ASN A C 1
ATOM 531 O O . ASN A 1 72 ? -5.393 -7.509 6.199 1.00 95.94 72 ASN A O 1
ATOM 535 N N . GLY A 1 73 ? -5.800 -6.695 4.141 1.00 95.19 73 GLY A N 1
ATOM 536 C CA . GLY A 1 73 ? -6.614 -5.555 4.570 1.00 95.19 73 GLY A CA 1
ATOM 537 C C . GLY A 1 73 ? -5.858 -4.501 5.386 1.00 95.19 73 GLY A C 1
ATOM 538 O O . GLY A 1 73 ? -6.470 -3.796 6.188 1.00 95.19 73 GLY A O 1
ATOM 539 N N . TRP A 1 74 ? -4.534 -4.411 5.239 1.00 97.12 74 TRP A N 1
ATOM 540 C CA . TRP A 1 74 ? -3.717 -3.337 5.818 1.00 97.12 74 TRP A CA 1
ATOM 541 C C . TRP A 1 74 ? -3.829 -2.038 5.020 1.00 97.12 74 TRP A C 1
ATOM 543 O O . TRP A 1 74 ? -3.805 -0.959 5.608 1.00 97.12 74 TRP A O 1
ATOM 553 N N . LEU A 1 75 ? -3.980 -2.148 3.700 1.00 97.38 75 LEU A N 1
ATOM 554 C CA . LEU A 1 75 ? -4.307 -1.053 2.791 1.00 97.38 75 LEU A CA 1
ATOM 555 C C . LEU A 1 75 ? -5.646 -1.357 2.121 1.00 97.38 75 LEU A C 1
ATOM 557 O O . LEU A 1 75 ? -5.913 -2.501 1.766 1.00 97.38 75 LEU A O 1
ATOM 561 N N . THR A 1 76 ? -6.480 -0.337 1.938 1.00 96.88 76 THR A N 1
ATOM 562 C CA . THR A 1 76 ? -7.771 -0.478 1.247 1.00 96.88 76 THR A CA 1
ATOM 563 C C . THR A 1 76 ? -7.794 0.213 -0.109 1.00 96.88 76 THR A C 1
ATOM 565 O O . THR A 1 76 ? -8.576 -0.179 -0.967 1.00 96.88 76 THR A O 1
ATOM 568 N N . HIS A 1 77 ? -6.952 1.230 -0.310 1.00 95.88 77 HIS A N 1
ATOM 569 C CA . HIS A 1 77 ? -6.861 1.973 -1.564 1.00 95.88 77 HIS A CA 1
ATOM 570 C C . HIS A 1 77 ? -5.408 2.317 -1.886 1.00 95.88 77 HIS A C 1
ATOM 572 O O . HIS A 1 77 ? -4.602 2.586 -0.990 1.00 95.88 77 HIS A O 1
ATOM 578 N N . LEU A 1 78 ? -5.106 2.384 -3.178 1.00 94.00 78 LEU A N 1
ATOM 579 C CA . LEU A 1 78 ? -3.856 2.911 -3.708 1.00 94.00 78 LEU A CA 1
ATOM 580 C C . LEU A 1 78 ? -4.149 4.146 -4.563 1.00 94.00 78 LEU A C 1
ATOM 582 O O . LEU A 1 78 ? -5.121 4.166 -5.316 1.00 94.00 78 LEU A O 1
ATOM 586 N N . ALA A 1 79 ? -3.285 5.154 -4.488 1.00 93.00 79 ALA A N 1
ATOM 587 C CA . ALA A 1 79 ? -3.186 6.186 -5.512 1.00 93.00 79 ALA A CA 1
ATOM 588 C C . ALA A 1 79 ? -1.744 6.362 -5.956 1.00 93.00 79 ALA A C 1
ATOM 590 O O . ALA A 1 79 ? -0.809 6.374 -5.155 1.00 93.00 79 ALA A O 1
ATOM 591 N N . THR A 1 80 ? -1.577 6.554 -7.257 1.00 91.38 80 THR A N 1
ATOM 592 C CA . THR A 1 80 ? -0.272 6.788 -7.853 1.00 91.38 80 THR A CA 1
ATOM 593 C C . THR A 1 80 ? -0.364 7.769 -9.016 1.00 91.38 80 THR A C 1
ATOM 595 O O . THR A 1 80 ? -1.455 8.152 -9.442 1.00 91.38 80 THR A O 1
ATOM 598 N N . ASN A 1 81 ? 0.786 8.233 -9.500 1.00 85.12 81 ASN A N 1
ATOM 599 C CA . ASN A 1 81 ? 0.858 9.019 -10.725 1.00 85.12 81 ASN A CA 1
ATOM 600 C C . ASN A 1 81 ? 0.739 8.103 -11.957 1.00 85.12 81 ASN A C 1
ATOM 602 O O . ASN A 1 81 ? 0.945 6.900 -11.855 1.00 85.12 81 ASN A O 1
ATOM 606 N N . GLY A 1 82 ? 0.449 8.657 -13.141 1.00 77.56 82 GLY A N 1
ATOM 607 C CA . GLY A 1 82 ? 0.238 7.841 -14.353 1.00 77.56 82 GLY A CA 1
ATOM 608 C C . GLY A 1 82 ? 1.402 6.895 -14.692 1.00 77.56 82 GLY A C 1
ATOM 609 O O . GLY A 1 82 ? 1.184 5.794 -15.186 1.00 77.56 82 GLY A O 1
ATOM 610 N N . ALA A 1 83 ? 2.636 7.277 -14.347 1.00 73.06 83 ALA A N 1
ATOM 611 C CA . ALA A 1 83 ? 3.811 6.419 -14.502 1.00 73.06 83 ALA A CA 1
ATOM 612 C C . ALA A 1 83 ? 3.783 5.175 -13.590 1.00 73.06 83 ALA A C 1
ATOM 614 O O . ALA A 1 83 ? 4.304 4.132 -13.972 1.00 73.06 83 ALA A O 1
ATOM 615 N N . GLY A 1 84 ? 3.167 5.258 -12.406 1.00 68.44 84 GLY A N 1
ATOM 616 C CA . GLY A 1 84 ? 3.022 4.121 -11.498 1.00 68.44 84 GLY A CA 1
ATOM 617 C C . GLY A 1 84 ? 2.126 3.029 -12.071 1.00 68.44 84 GLY A C 1
ATOM 618 O O . GLY A 1 84 ? 2.491 1.862 -12.002 1.00 68.44 84 GLY A O 1
ATOM 619 N N . THR A 1 85 ? 1.017 3.408 -12.711 1.00 70.75 85 THR A N 1
ATOM 620 C CA . THR A 1 85 ? 0.118 2.467 -13.401 1.00 70.75 85 THR A CA 1
ATOM 621 C C . THR A 1 85 ? 0.785 1.812 -14.612 1.00 70.75 85 THR A C 1
ATOM 623 O O . THR A 1 85 ? 0.572 0.629 -14.855 1.00 70.75 85 THR A O 1
ATOM 626 N N . ILE A 1 86 ? 1.610 2.554 -15.362 1.00 70.25 86 ILE A N 1
ATOM 627 C CA . ILE A 1 86 ? 2.341 2.003 -16.514 1.00 70.25 86 ILE A CA 1
ATOM 628 C C . ILE A 1 86 ? 3.362 0.961 -16.054 1.00 70.25 86 ILE A C 1
ATOM 630 O O . ILE A 1 86 ? 3.368 -0.135 -16.601 1.00 70.25 86 ILE A O 1
ATOM 634 N N . HIS A 1 87 ? 4.173 1.263 -15.034 1.00 64.56 87 HIS A N 1
ATOM 635 C CA . HIS A 1 87 ? 5.141 0.290 -14.523 1.00 64.56 87 HIS A CA 1
ATOM 636 C C . HIS A 1 87 ? 4.448 -0.958 -13.972 1.00 64.56 87 HIS A C 1
ATOM 638 O O . HIS A 1 87 ? 4.873 -2.061 -14.285 1.00 64.56 87 HIS A O 1
ATOM 644 N N . ASP A 1 88 ? 3.379 -0.800 -13.187 1.00 64.94 88 ASP A N 1
ATOM 645 C CA . ASP A 1 88 ? 2.624 -1.931 -12.634 1.00 64.94 88 ASP A CA 1
ATOM 646 C C . ASP A 1 88 ? 2.090 -2.858 -13.741 1.00 64.94 88 ASP A C 1
ATOM 648 O O . ASP A 1 88 ? 2.296 -4.071 -13.702 1.00 64.94 88 ASP A O 1
ATOM 652 N N . TRP A 1 89 ? 1.518 -2.278 -14.803 1.00 66.94 89 TRP A N 1
ATOM 653 C CA . TRP A 1 89 ? 1.087 -3.037 -15.975 1.00 66.94 89 TRP A CA 1
ATOM 654 C C . TRP A 1 89 ? 2.255 -3.678 -16.738 1.00 66.94 89 TRP A C 1
ATOM 656 O O . TRP A 1 89 ? 2.153 -4.838 -17.127 1.00 66.94 89 TRP A O 1
ATOM 666 N N . GLU A 1 90 ? 3.369 -2.970 -16.946 1.00 60.59 90 GLU A N 1
ATOM 667 C CA . GLU A 1 90 ? 4.559 -3.526 -17.606 1.00 60.59 90 GLU A CA 1
ATOM 668 C C . GLU A 1 90 ? 5.116 -4.728 -16.825 1.00 60.59 90 GLU A C 1
ATOM 670 O O . GLU A 1 90 ? 5.396 -5.763 -17.432 1.00 60.59 90 GLU A O 1
ATOM 675 N N . TYR A 1 91 ? 5.17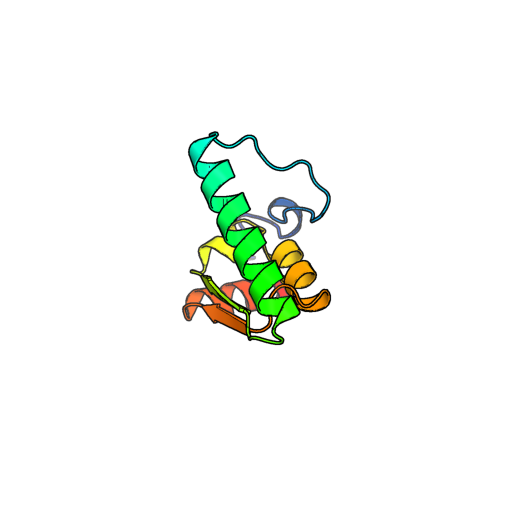8 -4.648 -15.491 1.00 60.12 91 TYR A N 1
ATOM 676 C CA . TYR A 1 91 ? 5.579 -5.763 -14.626 1.00 60.12 91 TYR A CA 1
ATOM 677 C C . TYR A 1 91 ? 4.606 -6.946 -14.727 1.00 60.12 91 TYR A C 1
ATOM 679 O O . TYR A 1 91 ? 5.046 -8.079 -14.939 1.00 60.12 91 TYR A O 1
ATOM 687 N N . ALA A 1 92 ? 3.297 -6.693 -14.630 1.00 60.12 92 ALA A N 1
ATOM 688 C CA . ALA A 1 92 ? 2.269 -7.733 -14.680 1.00 60.12 92 ALA A CA 1
ATOM 689 C C . ALA A 1 92 ? 2.127 -8.394 -16.066 1.00 60.12 92 ALA A C 1
ATOM 691 O O . ALA A 1 92 ? 1.774 -9.569 -16.157 1.00 60.12 92 ALA A O 1
ATOM 692 N N . TRP A 1 93 ? 2.388 -7.655 -17.150 1.00 53.06 93 TRP A N 1
ATOM 693 C CA . TRP A 1 93 ? 2.185 -8.116 -18.527 1.00 53.06 93 TRP A CA 1
ATOM 694 C C . TRP A 1 93 ? 3.443 -8.702 -19.174 1.00 53.06 93 TRP A C 1
ATOM 696 O O . TRP A 1 93 ? 3.353 -9.710 -19.877 1.00 53.06 93 TRP A O 1
ATOM 706 N N . LEU A 1 94 ? 4.615 -8.086 -18.984 1.00 51.94 94 LEU A N 1
ATOM 707 C CA . LEU A 1 94 ? 5.845 -8.561 -19.622 1.00 51.94 94 LEU A CA 1
ATOM 708 C C . LEU A 1 94 ? 6.616 -9.574 -18.778 1.00 51.94 94 LEU A C 1
ATOM 710 O O . LEU A 1 94 ? 7.359 -10.363 -19.369 1.00 51.94 94 LEU A O 1
ATOM 714 N N . GLY A 1 95 ? 6.482 -9.558 -17.446 1.00 50.81 95 GLY A N 1
ATOM 715 C CA . GLY A 1 95 ? 7.321 -10.375 -16.559 1.00 50.81 95 GLY A CA 1
ATOM 716 C C . GLY A 1 95 ? 8.827 -10.171 -16.801 1.00 50.81 95 GLY A C 1
ATOM 717 O O . GLY A 1 95 ? 9.622 -11.052 -16.489 1.00 50.81 95 GLY A O 1
ATOM 718 N N . ARG A 1 96 ? 9.219 -9.056 -17.442 1.00 45.78 96 ARG A N 1
ATOM 719 C CA . ARG A 1 96 ? 10.567 -8.728 -17.932 1.00 45.78 96 ARG A CA 1
ATOM 720 C C . ARG A 1 96 ? 10.769 -7.230 -18.062 1.00 45.78 96 ARG A C 1
ATOM 722 O O . ARG A 1 96 ? 9.805 -6.554 -18.479 1.00 45.78 96 ARG A O 1
#

Sequence (96 aa):
MAKRKSLSTVEEILVPVGGEPAAISGQLRAQVDHCAERIRDARTKGATVMLIYGAHLIKNGAALILDNLIANGWLTHLATNGAGTIHDWEYAWLGR

pLDDT: mean 83.05, std 17.19, range [37.06, 98.5]

Radius of gyration: 15.78 Å; chains: 1; bounding box: 32×21×51 Å